Protein AF-A0A2D4KT71-F1 (afdb_monomer_lite)

pLDDT: mean 74.28, std 13.23, range [36.09, 89.0]

Sequence (122 aa):
SYTLTAFVELMDHGIVSWDTFSVAFIKKIASYVSKFQNDIAILQRSLAILESMVLNGHDLYQKVAQEITIGQLIPHLQGADQEIQTYTIAVINALFFKAPDDRRQEMANILAQKQLRGIILQ

Organism: NCBI:txid1970185

Secondary structure (DSSP, 8-state):
-HHHHHHHHHHHTTSS-GGGS-HHHHHHHHHHHH-TTS-HHHHHHHHHHHHHHHHH-HHHHHHHHHH--HHHHHHHHTSS-HHHHHHHHHHHHHHHHHS-HHHHHHHHHHHHHHTHHHHTT-

Foldseek 3Di:
DVVLVVVVVVVVVVPDDPVPDDLVVLLVLLVQLQDPPDDPVSNLSSLVVLLVQLQRDLVSLVSNCVSDPVVSLVVLCVDPDPSSVVSSVSNLVSNLVSDDPVVVVVNVVVCCVRPDVPDPPD

Radius of gyration: 14.53 Å; chains: 1; bounding box: 44×26×30 Å

Structure (mmCIF, N/CA/C/O backbone):
data_AF-A0A2D4KT71-F1
#
_entry.id   AF-A0A2D4KT71-F1
#
loop_
_atom_site.group_PDB
_atom_site.id
_atom_site.type_symbol
_atom_site.label_atom_id
_atom_site.label_alt_id
_atom_site.label_comp_id
_atom_site.label_asym_id
_atom_site.label_entity_id
_atom_site.label_seq_id
_atom_site.pdbx_PDB_ins_code
_atom_site.Cartn_x
_atom_site.Cartn_y
_atom_site.Cartn_z
_atom_site.occupancy
_atom_site.B_iso_or_equiv
_atom_site.auth_seq_id
_atom_site.auth_comp_id
_atom_site.auth_asym_id
_atom_site.auth_atom_id
_atom_site.pdbx_PDB_model_num
ATOM 1 N N . SER A 1 1 ? 12.245 9.841 7.913 1.00 49.88 1 SER A N 1
ATOM 2 C CA . SER A 1 1 ? 11.353 10.587 7.001 1.00 49.88 1 SER A CA 1
ATOM 3 C C . SER A 1 1 ? 12.083 10.993 5.717 1.00 49.88 1 SER A C 1
ATOM 5 O O . SER A 1 1 ? 11.786 10.415 4.683 1.00 49.88 1 SER A O 1
ATOM 7 N N . TYR A 1 2 ? 13.113 11.851 5.765 1.00 48.25 2 TYR A N 1
ATOM 8 C CA . TYR A 1 2 ? 13.846 12.328 4.572 1.00 48.25 2 TYR A CA 1
ATOM 9 C C . TYR A 1 2 ? 14.510 11.243 3.707 1.00 48.25 2 TYR A C 1
ATOM 11 O O . TYR A 1 2 ? 14.456 11.320 2.485 1.00 48.25 2 TYR A O 1
ATOM 19 N N . THR A 1 3 ? 15.057 10.190 4.317 1.00 58.66 3 THR A N 1
ATOM 20 C CA . THR A 1 3 ? 15.705 9.088 3.584 1.00 58.66 3 THR A CA 1
ATOM 21 C C . THR A 1 3 ? 14.736 8.317 2.688 1.00 58.66 3 THR A C 1
ATOM 23 O O . THR A 1 3 ? 15.142 7.834 1.645 1.00 58.66 3 THR A O 1
ATOM 26 N N . LEU A 1 4 ? 13.455 8.218 3.065 1.00 54.91 4 LEU A N 1
ATOM 27 C CA . LEU A 1 4 ? 12.444 7.529 2.257 1.00 54.91 4 LEU A CA 1
ATOM 28 C C . LEU A 1 4 ? 11.962 8.399 1.088 1.00 54.91 4 LEU A C 1
ATOM 30 O O . LEU A 1 4 ? 11.667 7.849 0.038 1.00 54.91 4 LEU A O 1
ATOM 34 N N . THR A 1 5 ? 11.912 9.732 1.238 1.00 53.75 5 THR A N 1
ATOM 35 C CA . THR A 1 5 ? 11.549 10.634 0.124 1.00 53.75 5 THR A CA 1
ATOM 36 C C . THR A 1 5 ? 12.613 10.603 -0.968 1.00 53.75 5 THR A C 1
ATOM 38 O O . THR A 1 5 ? 12.299 10.267 -2.101 1.00 53.75 5 THR A O 1
ATOM 41 N N . ALA A 1 6 ? 13.874 10.870 -0.608 1.00 61.12 6 ALA A N 1
ATOM 42 C CA . ALA A 1 6 ? 14.974 10.920 -1.575 1.00 61.12 6 ALA A CA 1
ATOM 43 C C . ALA A 1 6 ? 15.170 9.580 -2.308 1.00 61.12 6 ALA A C 1
ATOM 45 O O . ALA A 1 6 ? 15.640 9.527 -3.438 1.00 61.12 6 ALA A O 1
ATOM 46 N N . PHE A 1 7 ? 14.796 8.482 -1.654 1.00 62.81 7 PHE A N 1
ATOM 47 C CA . PHE A 1 7 ? 14.873 7.142 -2.207 1.00 62.81 7 PHE A CA 1
ATOM 48 C C . PHE A 1 7 ? 13.765 6.843 -3.220 1.00 62.81 7 PHE A C 1
ATOM 50 O O . PHE A 1 7 ? 14.044 6.234 -4.246 1.00 62.81 7 PHE A O 1
ATOM 57 N N . VAL A 1 8 ? 12.531 7.296 -2.970 1.00 61.66 8 VAL A N 1
ATOM 58 C CA . VAL A 1 8 ? 11.440 7.199 -3.954 1.00 61.66 8 VAL A CA 1
ATOM 59 C C . VAL A 1 8 ? 11.779 8.020 -5.197 1.00 61.66 8 VAL A C 1
ATOM 61 O O . VAL A 1 8 ? 11.662 7.497 -6.296 1.00 61.66 8 VAL A O 1
ATOM 64 N N . GLU A 1 9 ? 12.301 9.238 -5.033 1.00 66.00 9 GLU A N 1
ATOM 65 C CA . GLU A 1 9 ? 12.718 10.093 -6.158 1.00 66.00 9 GLU A CA 1
ATOM 66 C C . GLU A 1 9 ? 13.830 9.443 -7.002 1.00 66.00 9 GLU A C 1
ATOM 68 O O . GLU A 1 9 ? 13.763 9.432 -8.229 1.00 66.00 9 GLU A O 1
ATOM 73 N N . LEU A 1 10 ? 14.828 8.825 -6.362 1.00 60.44 10 LEU A N 1
ATOM 74 C CA . LEU A 1 10 ? 15.901 8.094 -7.052 1.00 60.44 10 LEU A CA 1
ATOM 75 C C . LEU A 1 10 ? 15.395 6.891 -7.862 1.00 60.44 10 LEU A C 1
ATOM 77 O O . LEU A 1 10 ? 15.947 6.589 -8.923 1.00 60.44 10 LEU A O 1
ATOM 81 N N . MET A 1 11 ? 14.362 6.212 -7.363 1.00 62.28 11 MET A N 1
ATOM 82 C CA . MET A 1 11 ? 13.724 5.089 -8.049 1.00 62.28 11 MET A CA 1
ATOM 83 C C . MET A 1 11 ? 12.837 5.545 -9.208 1.00 62.28 11 MET A C 1
ATOM 85 O O . MET A 1 11 ? 12.836 4.908 -10.260 1.00 62.28 11 MET A O 1
ATOM 89 N N . ASP A 1 12 ? 12.126 6.659 -9.037 1.00 59.09 12 ASP A N 1
ATOM 90 C CA . ASP A 1 12 ? 11.226 7.229 -10.047 1.00 59.09 12 ASP A CA 1
ATOM 91 C C . ASP A 1 12 ? 11.999 7.769 -11.265 1.00 59.09 12 ASP A C 1
ATOM 93 O O . ASP A 1 12 ? 11.526 7.720 -12.398 1.00 59.09 12 ASP A O 1
ATOM 97 N N . HIS A 1 13 ? 13.257 8.176 -11.062 1.00 64.62 13 HIS A N 1
ATOM 98 C CA . HIS A 1 13 ? 14.178 8.545 -12.140 1.00 64.62 13 HIS A CA 1
ATOM 99 C C . HIS A 1 13 ? 14.701 7.356 -12.977 1.00 64.62 13 HIS A C 1
ATOM 101 O O . HIS A 1 13 ? 15.424 7.579 -13.950 1.00 64.62 13 HIS A O 1
ATOM 107 N N . GLY A 1 14 ? 14.366 6.103 -12.636 1.00 55.22 14 GLY A N 1
ATOM 108 C CA . GLY A 1 14 ? 14.696 4.918 -13.444 1.00 55.22 14 GLY A CA 1
ATOM 109 C C . GLY A 1 14 ? 16.179 4.522 -13.459 1.00 55.22 14 GLY A C 1
ATOM 110 O O . GLY A 1 14 ? 16.585 3.682 -14.259 1.00 55.22 14 GLY A O 1
ATOM 111 N N . ILE A 1 15 ? 17.000 5.107 -12.577 1.00 55.56 15 ILE A N 1
ATOM 112 C CA . ILE A 1 15 ? 18.447 4.837 -12.475 1.00 55.56 15 ILE A CA 1
ATOM 113 C C . ILE A 1 15 ? 18.716 3.465 -11.824 1.00 55.56 15 ILE A C 1
ATOM 115 O O . ILE A 1 15 ? 19.755 2.851 -12.062 1.00 55.56 15 ILE A O 1
ATOM 119 N N . VAL A 1 16 ? 17.773 2.956 -11.025 1.00 53.19 16 VAL A N 1
ATOM 120 C CA . VAL A 1 16 ? 17.878 1.678 -10.307 1.00 53.19 16 VAL A CA 1
ATOM 121 C C . VAL A 1 16 ? 16.657 0.821 -10.634 1.00 53.19 16 VAL A C 1
ATOM 123 O O . VAL A 1 16 ? 15.528 1.246 -10.404 1.00 53.19 16 VAL A O 1
ATOM 126 N N . SER A 1 17 ? 16.866 -0.398 -11.151 1.00 57.28 17 SER A N 1
ATOM 127 C CA . SER A 1 17 ? 15.747 -1.322 -11.370 1.00 57.28 17 SER A CA 1
ATOM 128 C C . SER A 1 17 ? 15.150 -1.739 -10.030 1.00 57.28 17 SER A C 1
ATOM 130 O O . SER A 1 17 ? 15.872 -2.142 -9.107 1.00 57.28 17 SER A O 1
ATOM 132 N N . TRP A 1 18 ? 13.821 -1.720 -9.950 1.00 62.72 18 TRP A N 1
ATOM 133 C CA . TRP A 1 18 ? 13.075 -2.297 -8.838 1.00 62.72 18 TRP A CA 1
ATOM 134 C C . TRP A 1 18 ? 13.382 -3.793 -8.627 1.00 62.72 18 TRP A C 1
ATOM 136 O O . TRP A 1 18 ? 13.162 -4.304 -7.532 1.00 62.72 18 TRP A O 1
ATOM 146 N N . ASP A 1 19 ? 13.975 -4.484 -9.608 1.00 56.47 19 ASP A N 1
ATOM 147 C CA . ASP A 1 19 ? 14.456 -5.871 -9.480 1.00 56.47 19 ASP A CA 1
ATOM 148 C C . ASP A 1 19 ? 15.608 -6.031 -8.480 1.00 56.47 19 ASP A C 1
ATOM 150 O O . ASP A 1 19 ? 15.790 -7.100 -7.895 1.00 56.47 19 ASP A O 1
ATOM 154 N N . THR A 1 20 ? 16.368 -4.960 -8.232 1.00 56.94 20 THR A N 1
ATOM 155 C CA . THR A 1 20 ? 17.450 -4.945 -7.233 1.00 56.94 20 THR A CA 1
ATOM 156 C C . THR A 1 20 ? 16.902 -4.961 -5.800 1.00 56.94 20 THR A C 1
ATOM 158 O O . THR A 1 20 ? 17.646 -5.187 -4.842 1.00 56.94 20 THR A O 1
ATOM 161 N N . PHE A 1 21 ? 15.594 -4.736 -5.619 1.00 59.88 21 PHE A N 1
ATOM 162 C CA . PHE A 1 21 ? 14.976 -4.771 -4.302 1.00 59.88 21 PHE A CA 1
ATOM 163 C C . PHE A 1 21 ? 14.798 -6.194 -3.811 1.00 59.88 21 PHE A C 1
ATOM 165 O O . PHE A 1 21 ? 14.047 -7.002 -4.360 1.00 59.88 21 PHE A O 1
ATOM 172 N N . SER A 1 22 ? 15.448 -6.477 -2.684 1.00 61.62 22 SER A N 1
ATOM 173 C CA . SER A 1 22 ? 15.248 -7.738 -1.987 1.00 61.62 22 SER A CA 1
ATOM 174 C C . SER A 1 22 ? 13.786 -7.890 -1.553 1.00 61.62 22 SER A C 1
ATOM 176 O O . SER A 1 22 ? 13.163 -6.967 -1.025 1.00 61.62 22 SER A O 1
ATOM 178 N N . VAL A 1 23 ? 13.258 -9.106 -1.689 1.00 66.62 23 VAL A N 1
ATOM 179 C CA . VAL A 1 23 ? 11.959 -9.515 -1.123 1.00 66.62 23 VAL A CA 1
ATOM 180 C C . VAL A 1 23 ? 11.871 -9.172 0.374 1.00 66.62 23 VAL A C 1
ATOM 182 O O . VAL A 1 23 ? 10.796 -8.874 0.886 1.00 66.62 23 VAL A O 1
ATOM 185 N N . ALA A 1 24 ? 13.011 -9.143 1.074 1.00 72.69 24 ALA A N 1
ATOM 186 C CA . ALA A 1 24 ? 13.106 -8.731 2.470 1.00 72.69 24 ALA A CA 1
ATOM 187 C C . ALA A 1 24 ? 12.687 -7.267 2.708 1.00 72.69 24 ALA A C 1
ATOM 189 O O . ALA A 1 24 ? 12.094 -6.972 3.746 1.00 72.69 24 ALA A O 1
ATOM 190 N N . PHE A 1 25 ? 12.944 -6.356 1.763 1.00 78.25 25 PHE A N 1
ATOM 191 C CA . PHE A 1 25 ? 12.481 -4.971 1.858 1.00 78.25 25 PHE A CA 1
ATOM 192 C C . PHE A 1 25 ? 10.960 -4.884 1.714 1.00 78.25 25 PHE A C 1
ATOM 194 O O . PHE A 1 25 ? 10.310 -4.281 2.562 1.00 78.25 25 PHE A O 1
ATOM 201 N N . ILE A 1 26 ? 10.384 -5.564 0.715 1.00 79.44 26 ILE A N 1
ATOM 202 C CA . ILE A 1 26 ? 8.925 -5.623 0.509 1.00 79.44 26 ILE A CA 1
ATOM 203 C C . ILE A 1 26 ? 8.237 -6.178 1.762 1.00 79.44 26 ILE A C 1
ATOM 205 O O . ILE A 1 26 ? 7.323 -5.550 2.291 1.00 79.44 26 ILE A O 1
ATOM 209 N N . LYS A 1 27 ? 8.757 -7.284 2.311 1.00 82.25 27 LYS A N 1
ATOM 210 C CA . LYS A 1 27 ? 8.319 -7.863 3.591 1.00 82.25 27 LYS A CA 1
ATOM 211 C C . LYS A 1 27 ? 8.347 -6.858 4.737 1.00 82.25 27 LYS A C 1
ATOM 213 O O . LYS A 1 27 ? 7.414 -6.786 5.534 1.00 82.25 27 LYS A O 1
ATOM 218 N N . LYS A 1 28 ? 9.417 -6.067 4.834 1.00 82.75 28 LYS A N 1
ATOM 219 C CA . LYS A 1 28 ? 9.557 -5.050 5.879 1.00 82.75 28 LYS A CA 1
ATOM 220 C C . LYS A 1 28 ? 8.495 -3.959 5.733 1.00 82.75 28 LYS A C 1
ATOM 222 O O . LYS A 1 28 ? 7.835 -3.651 6.721 1.00 82.75 28 LYS A O 1
ATOM 227 N N . ILE A 1 29 ? 8.295 -3.435 4.524 1.00 84.06 29 ILE A N 1
ATOM 228 C CA . ILE A 1 29 ? 7.281 -2.409 4.242 1.00 84.06 29 ILE A CA 1
ATOM 229 C C . ILE A 1 29 ? 5.868 -2.942 4.508 1.00 84.06 29 ILE A C 1
ATOM 231 O O . ILE A 1 29 ? 5.100 -2.312 5.233 1.00 84.06 29 ILE A O 1
ATOM 235 N N . ALA A 1 30 ? 5.559 -4.151 4.042 1.00 84.25 30 ALA A N 1
ATOM 236 C CA . ALA A 1 30 ? 4.297 -4.824 4.335 1.00 84.25 30 ALA A CA 1
ATOM 237 C C . ALA A 1 30 ? 4.060 -5.017 5.840 1.00 84.25 30 ALA A C 1
ATOM 239 O O . ALA A 1 30 ? 2.954 -4.801 6.337 1.00 84.25 30 ALA A O 1
ATOM 240 N N . SER A 1 31 ? 5.114 -5.336 6.599 1.00 83.69 31 SER A N 1
ATOM 241 C CA . SER A 1 31 ? 5.027 -5.449 8.057 1.00 83.69 31 SER A CA 1
ATOM 242 C C . SER A 1 31 ? 4.712 -4.123 8.756 1.00 83.69 31 SER A C 1
ATOM 244 O O . SER A 1 31 ? 4.139 -4.131 9.846 1.00 83.69 31 SER A O 1
ATOM 246 N N . TYR A 1 32 ? 5.069 -2.983 8.151 1.00 82.38 32 TYR A N 1
ATOM 247 C CA . TYR A 1 32 ? 4.705 -1.676 8.695 1.00 82.38 32 TYR A CA 1
ATOM 248 C C . TYR A 1 32 ? 3.219 -1.378 8.503 1.00 82.38 32 TYR A C 1
ATOM 250 O O . TYR A 1 32 ? 2.615 -0.788 9.395 1.00 82.38 32 TYR A O 1
ATOM 258 N N . VAL A 1 33 ? 2.630 -1.844 7.398 1.00 81.25 33 VAL A N 1
ATOM 259 C CA . VAL A 1 33 ? 1.191 -1.713 7.129 1.00 81.25 33 VAL A CA 1
ATOM 260 C C . VAL A 1 33 ? 0.365 -2.664 7.996 1.00 81.25 33 VAL A C 1
ATOM 262 O O . VAL A 1 33 ? -0.710 -2.297 8.459 1.00 81.25 33 VAL A O 1
ATOM 265 N N . SER A 1 34 ? 0.856 -3.874 8.277 1.00 74.50 34 SER A N 1
ATOM 266 C CA . SER A 1 34 ? 0.125 -4.829 9.124 1.00 74.50 34 SER A CA 1
ATOM 267 C C . SER A 1 34 ? 0.149 -4.479 10.616 1.00 74.50 34 SER A C 1
ATOM 269 O O . SER A 1 34 ? -0.766 -4.848 11.356 1.00 74.50 34 SER A O 1
ATOM 271 N N . LYS A 1 35 ? 1.170 -3.751 11.082 1.00 71.00 35 LYS A N 1
ATOM 272 C CA . LYS A 1 35 ? 1.283 -3.304 12.475 1.00 71.00 35 LYS A CA 1
ATOM 273 C C . LYS A 1 35 ? 0.587 -1.954 12.677 1.00 71.00 35 LYS A C 1
ATOM 275 O O . LYS A 1 35 ? 1.150 -0.908 12.382 1.00 71.00 35 LYS A O 1
ATOM 280 N N . PHE A 1 36 ? -0.590 -1.989 13.301 1.00 59.47 36 PHE A N 1
ATOM 281 C CA . PHE A 1 36 ? -1.430 -0.829 13.656 1.00 59.47 36 PHE A CA 1
ATOM 282 C C . PHE A 1 36 ? -0.815 0.191 14.642 1.00 59.47 36 PHE A C 1
ATOM 284 O O . PHE A 1 36 ? -1.472 1.160 15.001 1.00 59.47 36 PHE A O 1
ATOM 291 N N . GLN A 1 37 ? 0.423 -0.012 15.105 1.00 57.59 37 GLN A N 1
ATOM 292 C CA . GLN A 1 37 ? 1.086 0.828 16.117 1.00 57.59 37 GLN A CA 1
ATOM 293 C C . GLN A 1 37 ? 2.237 1.682 15.565 1.00 57.59 37 GLN A C 1
ATOM 295 O O . GLN A 1 37 ? 3.026 2.222 16.339 1.00 57.59 37 GLN A O 1
ATOM 300 N N . ASN A 1 38 ? 2.383 1.781 14.244 1.00 60.47 38 ASN A N 1
ATOM 301 C CA . ASN A 1 38 ? 3.447 2.588 13.653 1.00 60.47 38 ASN A CA 1
ATOM 302 C C . ASN A 1 38 ? 3.036 4.056 13.497 1.00 60.47 38 ASN A C 1
ATOM 304 O O . ASN A 1 38 ? 1.863 4.374 13.325 1.00 60.47 38 ASN A O 1
ATOM 308 N N . ASP A 1 39 ? 4.040 4.932 13.526 1.00 79.12 39 ASP A N 1
ATOM 309 C CA . ASP A 1 39 ? 3.933 6.354 13.196 1.00 79.12 39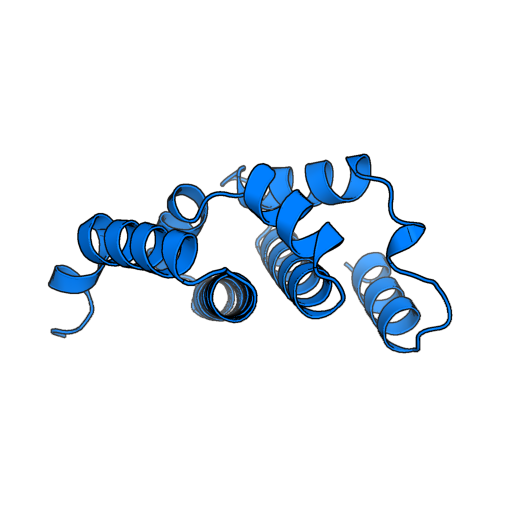 ASP A CA 1
ATOM 310 C C . ASP A 1 39 ? 3.183 6.546 11.862 1.00 79.12 39 ASP A C 1
ATOM 312 O O . ASP A 1 39 ? 3.510 5.898 10.860 1.00 79.12 39 ASP A O 1
ATOM 316 N N . ILE A 1 40 ? 2.188 7.437 11.855 1.00 78.75 40 ILE A N 1
ATOM 317 C CA . ILE A 1 40 ? 1.327 7.741 10.702 1.00 78.75 40 ILE A CA 1
ATOM 318 C C . ILE A 1 40 ? 2.187 8.076 9.477 1.00 78.75 40 ILE A C 1
ATOM 320 O O . ILE A 1 40 ? 1.946 7.555 8.388 1.00 78.75 40 ILE A O 1
ATOM 324 N N . ALA A 1 41 ? 3.273 8.833 9.661 1.00 83.38 41 ALA A N 1
ATOM 325 C CA . ALA A 1 41 ? 4.175 9.199 8.571 1.00 83.38 41 ALA A CA 1
ATOM 326 C C . ALA A 1 41 ? 4.914 7.988 7.965 1.00 83.38 41 ALA A C 1
ATOM 328 O O . ALA A 1 41 ? 5.249 7.982 6.776 1.00 83.38 41 ALA A O 1
ATOM 329 N N . ILE A 1 42 ? 5.194 6.951 8.764 1.00 82.62 42 ILE A N 1
ATOM 330 C CA . ILE A 1 42 ? 5.796 5.699 8.278 1.00 82.62 42 ILE A CA 1
ATOM 331 C C . ILE A 1 42 ? 4.755 4.888 7.510 1.00 82.62 42 ILE A C 1
ATOM 333 O O . ILE A 1 42 ? 5.080 4.345 6.451 1.00 82.62 42 ILE A O 1
ATOM 337 N N . LEU A 1 43 ? 3.522 4.820 8.014 1.00 84.00 43 LEU A N 1
ATOM 338 C CA . LEU A 1 43 ? 2.429 4.101 7.366 1.00 84.00 43 LEU A CA 1
ATOM 339 C C . LEU A 1 43 ? 2.105 4.703 5.992 1.00 84.00 43 LEU A C 1
ATOM 341 O O . LEU A 1 43 ? 2.099 3.970 5.005 1.00 84.00 43 LEU A O 1
ATOM 345 N N . GLN A 1 44 ? 1.954 6.028 5.905 1.00 84.12 44 GLN A N 1
ATOM 346 C CA . GLN A 1 44 ? 1.729 6.752 4.645 1.00 84.12 44 GLN A CA 1
ATOM 347 C C . GLN A 1 44 ? 2.805 6.442 3.604 1.00 84.12 44 GLN A C 1
ATOM 349 O O . GLN A 1 44 ? 2.506 6.0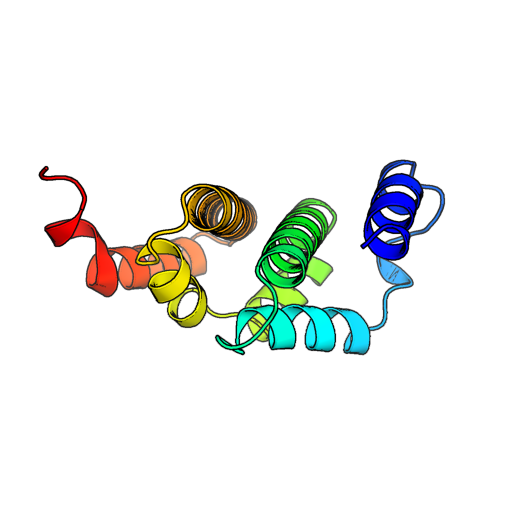23 2.488 1.00 84.12 44 GLN A O 1
ATOM 354 N N . ARG A 1 45 ? 4.081 6.579 3.987 1.00 85.50 45 ARG A N 1
ATOM 355 C CA . ARG A 1 45 ? 5.208 6.285 3.089 1.00 85.50 45 ARG A CA 1
ATOM 356 C C . ARG A 1 45 ? 5.246 4.822 2.680 1.00 85.50 45 ARG A C 1
ATOM 358 O O . ARG A 1 45 ? 5.571 4.525 1.538 1.00 85.50 45 ARG A O 1
ATOM 365 N N . SER A 1 46 ? 4.924 3.918 3.601 1.00 87.62 46 SER A N 1
ATOM 366 C CA . SER A 1 46 ? 4.876 2.485 3.314 1.00 87.62 46 SER A CA 1
ATOM 367 C C . SER A 1 46 ? 3.806 2.175 2.269 1.00 87.62 46 SER A C 1
ATOM 369 O O . SER A 1 46 ? 4.101 1.474 1.307 1.00 87.62 46 SER A O 1
ATOM 371 N N . LEU A 1 47 ? 2.605 2.743 2.413 1.00 88.00 47 LEU A N 1
ATOM 372 C CA . LEU A 1 47 ? 1.514 2.601 1.446 1.00 88.00 47 LEU A CA 1
ATOM 373 C C . LEU A 1 47 ? 1.905 3.161 0.071 1.00 88.00 47 LEU A C 1
ATOM 375 O O . LEU A 1 47 ? 1.803 2.439 -0.915 1.00 88.00 47 LEU A O 1
ATOM 379 N N . ALA A 1 48 ? 2.445 4.380 0.011 1.00 86.69 48 ALA A N 1
ATOM 380 C CA . ALA A 1 48 ? 2.888 4.985 -1.249 1.00 86.69 48 ALA A CA 1
ATOM 381 C C . ALA A 1 48 ? 3.966 4.141 -1.961 1.00 86.69 48 ALA A C 1
ATOM 383 O O . ALA A 1 48 ? 3.894 3.909 -3.163 1.00 86.69 48 ALA A O 1
ATOM 384 N N . ILE A 1 49 ? 4.939 3.605 -1.215 1.00 85.56 49 ILE A N 1
ATOM 385 C CA . ILE A 1 49 ? 5.976 2.725 -1.778 1.00 85.56 49 ILE A CA 1
ATOM 386 C C . ILE A 1 49 ? 5.361 1.440 -2.348 1.00 85.56 49 ILE A C 1
ATOM 388 O O . ILE A 1 49 ? 5.766 0.990 -3.419 1.00 85.56 49 ILE A O 1
ATOM 392 N N . LEU A 1 50 ? 4.396 0.839 -1.647 1.00 87.00 50 LEU A N 1
ATOM 393 C CA . LEU A 1 50 ? 3.724 -0.379 -2.109 1.00 87.00 50 LEU A CA 1
ATOM 394 C C . LEU A 1 50 ? 2.916 -0.131 -3.379 1.00 87.00 50 LEU A C 1
ATOM 396 O O . LEU A 1 50 ? 2.969 -0.952 -4.292 1.00 87.00 50 LEU A O 1
ATOM 400 N N . GLU A 1 51 ? 2.210 0.997 -3.451 1.00 88.00 51 GLU A N 1
ATOM 401 C CA . GLU A 1 51 ? 1.520 1.436 -4.663 1.00 88.00 51 GLU A CA 1
ATOM 402 C C . GLU A 1 51 ? 2.504 1.526 -5.834 1.00 88.00 51 GLU A C 1
ATOM 404 O O . GLU A 1 51 ? 2.322 0.843 -6.845 1.00 88.00 51 GLU A O 1
ATOM 409 N N . SER A 1 52 ? 3.599 2.279 -5.668 1.00 85.62 52 SER A N 1
ATOM 410 C CA . SER A 1 52 ? 4.632 2.404 -6.698 1.00 85.62 52 SER A CA 1
ATOM 411 C C . SER A 1 52 ? 5.187 1.040 -7.111 1.00 85.62 52 SER A C 1
ATOM 413 O O . SER A 1 52 ? 5.321 0.776 -8.303 1.00 85.62 52 SER A O 1
ATOM 415 N N . MET A 1 53 ? 5.472 0.135 -6.170 1.00 83.50 53 MET A N 1
ATOM 416 C CA . MET A 1 53 ? 5.962 -1.215 -6.484 1.00 83.50 53 MET A CA 1
ATOM 417 C C . MET A 1 53 ? 4.967 -2.015 -7.331 1.00 83.50 53 MET A C 1
ATOM 419 O O . MET A 1 53 ? 5.356 -2.639 -8.319 1.00 83.50 53 MET A O 1
ATOM 423 N N . VAL A 1 54 ? 3.685 -1.988 -6.964 1.00 86.06 54 VAL A N 1
ATOM 424 C CA . VAL A 1 54 ? 2.620 -2.691 -7.690 1.00 86.06 54 VAL A CA 1
ATOM 425 C C . VAL A 1 54 ? 2.488 -2.155 -9.119 1.00 86.06 54 VAL A C 1
ATOM 427 O O . VAL A 1 54 ? 2.394 -2.939 -10.070 1.00 86.06 54 VAL A O 1
ATOM 430 N N . LEU A 1 55 ? 2.529 -0.832 -9.289 1.00 84.38 55 LEU A N 1
ATOM 431 C CA . LEU A 1 55 ? 2.425 -0.190 -10.600 1.00 84.38 55 LEU A CA 1
ATOM 432 C C . LEU A 1 55 ? 3.650 -0.488 -11.480 1.00 84.38 55 LEU A C 1
ATOM 434 O O . LEU A 1 55 ? 3.487 -0.859 -12.646 1.00 84.38 55 LEU A O 1
ATOM 438 N N . ASN A 1 56 ? 4.856 -0.451 -10.906 1.00 81.31 56 ASN A N 1
ATOM 439 C CA . ASN A 1 56 ? 6.114 -0.614 -11.639 1.00 81.31 56 ASN A CA 1
ATOM 440 C C . ASN A 1 56 ? 6.317 -2.013 -12.252 1.00 81.31 56 ASN A C 1
ATOM 442 O O . A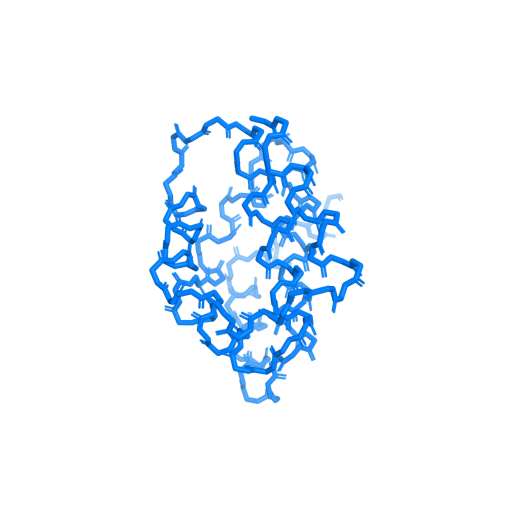SN A 1 56 ? 6.897 -2.118 -13.328 1.00 81.31 56 ASN A O 1
ATOM 446 N N . GLY A 1 57 ? 5.824 -3.100 -11.640 1.00 78.44 57 GLY A N 1
ATOM 447 C CA . GLY A 1 57 ? 6.125 -4.456 -12.136 1.00 78.44 57 GLY A CA 1
ATOM 448 C C . GLY A 1 57 ? 5.092 -5.519 -11.769 1.00 78.44 57 GLY A C 1
ATOM 449 O O . GLY A 1 57 ? 4.455 -5.440 -10.724 1.00 78.44 57 GLY A O 1
ATOM 450 N N . HIS A 1 58 ? 4.880 -6.513 -12.642 1.00 78.81 58 HIS A N 1
ATOM 451 C CA . HIS A 1 58 ? 3.961 -7.625 -12.340 1.00 78.81 58 HIS A CA 1
ATOM 452 C C . HIS A 1 58 ? 4.533 -8.558 -11.257 1.00 78.81 58 HIS A C 1
ATOM 454 O O . HIS A 1 58 ? 3.807 -8.971 -10.355 1.00 78.81 58 HIS A O 1
ATOM 460 N N . ASP A 1 59 ? 5.845 -8.812 -11.269 1.00 82.50 59 ASP A N 1
ATOM 461 C CA . ASP A 1 59 ? 6.511 -9.618 -10.235 1.00 82.50 59 ASP A CA 1
ATOM 462 C C . ASP A 1 59 ? 6.463 -8.957 -8.853 1.00 82.50 59 ASP A C 1
ATOM 464 O O . ASP A 1 59 ? 6.288 -9.623 -7.830 1.00 82.50 59 ASP A O 1
ATOM 468 N N . LEU A 1 60 ? 6.584 -7.628 -8.812 1.00 82.44 60 LEU A N 1
ATOM 469 C CA . LEU A 1 60 ? 6.441 -6.843 -7.587 1.00 82.44 60 LEU A CA 1
ATOM 470 C C . LEU A 1 60 ? 5.007 -6.888 -7.072 1.00 82.44 60 LEU A C 1
ATOM 472 O O . LEU A 1 60 ? 4.812 -7.122 -5.883 1.00 82.44 60 LEU A O 1
ATOM 476 N N . TYR A 1 61 ? 4.015 -6.753 -7.959 1.00 86.38 61 TYR A N 1
ATOM 477 C CA . TYR A 1 61 ? 2.612 -6.955 -7.604 1.00 86.38 61 TYR A CA 1
ATOM 478 C C . TYR A 1 61 ? 2.388 -8.320 -6.941 1.00 86.38 61 TYR A C 1
ATOM 480 O O . TYR A 1 61 ? 1.791 -8.374 -5.868 1.00 86.38 61 TYR A O 1
ATOM 488 N N . GLN A 1 62 ? 2.899 -9.411 -7.523 1.00 84.00 62 GLN A N 1
ATOM 489 C CA . GLN A 1 62 ? 2.730 -10.752 -6.949 1.00 84.00 62 GLN A CA 1
ATOM 490 C C . GLN A 1 62 ? 3.344 -10.853 -5.550 1.00 84.00 62 GLN A C 1
ATOM 492 O O . GLN A 1 62 ? 2.709 -11.386 -4.641 1.00 84.00 62 GLN A O 1
ATOM 497 N N . LYS A 1 63 ? 4.545 -10.294 -5.355 1.00 84.88 63 LYS A N 1
ATOM 498 C CA . LYS A 1 63 ? 5.208 -10.248 -4.043 1.00 84.88 63 LYS A CA 1
ATOM 499 C C . LYS A 1 63 ? 4.404 -9.422 -3.037 1.00 84.88 63 LYS A C 1
ATOM 501 O O . LYS A 1 63 ? 4.156 -9.888 -1.933 1.00 84.88 63 LYS A O 1
ATOM 506 N N . VAL A 1 64 ? 3.948 -8.228 -3.413 1.00 86.00 64 VAL A N 1
ATOM 507 C CA . VAL A 1 64 ? 3.150 -7.360 -2.532 1.00 86.00 64 VAL A CA 1
ATOM 508 C C . VAL A 1 64 ? 1.815 -8.014 -2.168 1.00 86.00 64 VAL A C 1
ATOM 510 O O . VAL A 1 64 ? 1.452 -8.028 -0.996 1.00 86.00 64 VAL A O 1
ATOM 513 N N . ALA A 1 65 ? 1.117 -8.610 -3.135 1.00 84.12 65 ALA A N 1
ATOM 514 C CA . ALA A 1 65 ? -0.160 -9.291 -2.917 1.00 84.12 65 ALA A CA 1
ATOM 515 C C . ALA A 1 65 ? -0.039 -10.558 -2.047 1.00 84.12 65 ALA A C 1
ATOM 517 O O . ALA A 1 65 ? -1.032 -10.997 -1.472 1.00 84.12 65 ALA A O 1
ATOM 518 N N . GLN A 1 66 ? 1.151 -11.162 -1.953 1.00 84.00 66 GLN A N 1
ATOM 519 C CA . GLN A 1 66 ? 1.426 -12.260 -1.018 1.00 84.00 66 GLN A CA 1
ATOM 520 C C . GLN A 1 66 ? 1.694 -11.764 0.408 1.00 84.00 66 GLN A C 1
ATOM 522 O O . GLN A 1 66 ? 1.352 -12.453 1.366 1.00 84.00 66 GLN A O 1
ATOM 527 N N . GLU A 1 67 ? 2.302 -10.587 0.555 1.00 84.94 67 GLU A N 1
ATOM 528 C CA . GLU A 1 67 ? 2.665 -10.030 1.862 1.00 84.94 67 GLU A CA 1
ATOM 529 C C . GLU A 1 67 ? 1.534 -9.222 2.509 1.00 84.94 67 GLU A C 1
ATOM 531 O O . GLU A 1 67 ? 1.447 -9.147 3.736 1.00 84.94 67 GLU A O 1
ATOM 536 N N . ILE A 1 68 ? 0.668 -8.608 1.699 1.00 83.88 68 ILE A N 1
ATOM 537 C CA . ILE A 1 68 ? -0.426 -7.750 2.155 1.00 83.88 68 ILE A CA 1
ATOM 538 C C . ILE A 1 68 ? -1.740 -8.268 1.605 1.00 83.88 68 ILE A C 1
ATOM 540 O O . ILE A 1 68 ? -1.906 -8.483 0.406 1.00 83.88 68 ILE A O 1
ATOM 544 N N . THR A 1 69 ? -2.717 -8.384 2.497 1.00 82.50 69 THR A N 1
ATOM 545 C CA . THR A 1 69 ? -4.089 -8.731 2.132 1.00 82.50 69 THR A CA 1
ATOM 546 C C . THR A 1 69 ? -4.994 -7.511 2.244 1.00 82.50 69 THR A C 1
ATOM 548 O O . THR A 1 69 ? -4.829 -6.682 3.139 1.00 82.50 69 THR A O 1
ATOM 551 N N . ILE A 1 70 ? -6.022 -7.427 1.392 1.00 79.81 70 ILE A N 1
ATOM 552 C CA . ILE A 1 70 ? -7.040 -6.363 1.487 1.00 79.81 70 ILE A CA 1
ATOM 553 C C . ILE A 1 70 ? -7.691 -6.336 2.879 1.00 79.81 70 ILE A C 1
ATOM 555 O O . ILE A 1 70 ? -8.008 -5.270 3.399 1.00 79.81 70 ILE A O 1
ATOM 559 N N . GLY A 1 71 ? -7.803 -7.494 3.539 1.00 77.69 71 GLY A N 1
ATOM 560 C CA . GLY A 1 71 ? -8.273 -7.603 4.920 1.00 77.69 71 GLY A CA 1
ATOM 561 C C . GLY A 1 71 ? -7.509 -6.733 5.925 1.00 77.69 71 GLY A C 1
ATOM 562 O O . GLY A 1 71 ? -8.126 -6.232 6.859 1.00 77.69 71 GLY A O 1
ATOM 563 N N . GLN A 1 72 ? -6.202 -6.532 5.725 1.00 78.62 72 GLN A N 1
ATOM 564 C CA . GLN A 1 72 ? -5.358 -5.678 6.570 1.00 78.62 72 GLN A CA 1
ATOM 565 C C . GLN A 1 72 ? -5.450 -4.194 6.204 1.00 78.62 72 GLN A C 1
ATOM 567 O O . GLN A 1 72 ? -5.141 -3.353 7.039 1.00 78.62 72 GLN A O 1
ATOM 572 N N . LEU A 1 73 ? -5.882 -3.874 4.982 1.00 81.25 73 LEU A N 1
ATOM 573 C CA . LEU A 1 73 ? -6.073 -2.503 4.504 1.00 81.25 73 LEU A CA 1
ATOM 574 C C . LEU A 1 73 ? -7.421 -1.917 4.950 1.00 81.25 73 LEU A C 1
ATOM 576 O O . LEU A 1 73 ? -7.537 -0.720 5.185 1.00 81.25 73 LEU A O 1
ATOM 580 N N . ILE A 1 74 ? -8.438 -2.758 5.146 1.00 80.12 74 ILE A N 1
ATOM 581 C CA . ILE A 1 74 ? -9.786 -2.320 5.544 1.00 80.12 74 ILE A CA 1
ATOM 582 C C . ILE A 1 74 ? -9.830 -1.495 6.840 1.00 80.12 74 ILE A C 1
ATOM 584 O O . ILE A 1 74 ? -10.492 -0.460 6.840 1.00 80.12 74 ILE A O 1
ATOM 588 N N . PRO A 1 75 ? -9.166 -1.876 7.945 1.00 79.88 75 PRO A N 1
ATOM 589 C CA . PRO A 1 75 ? -9.258 -1.083 9.160 1.00 79.88 75 PRO A CA 1
ATOM 590 C C . PRO A 1 75 ? -8.473 0.237 9.045 1.00 79.88 75 PRO A C 1
ATOM 592 O O . PRO A 1 75 ? -8.794 1.178 9.762 1.00 79.88 75 PRO A O 1
ATOM 595 N N . HIS A 1 76 ? -7.530 0.359 8.095 1.00 80.69 76 HIS A N 1
ATOM 596 C CA . HIS A 1 76 ? -6.906 1.645 7.742 1.00 80.69 76 HIS A CA 1
ATOM 597 C C . HIS A 1 76 ? -7.887 2.566 7.007 1.00 80.69 76 HIS A C 1
ATOM 599 O O . HIS A 1 76 ? -7.891 3.766 7.256 1.00 80.69 76 HIS A O 1
ATOM 605 N N . LEU A 1 77 ? -8.784 2.006 6.183 1.00 76.50 77 LEU A N 1
ATOM 606 C CA . LEU A 1 77 ? -9.898 2.755 5.583 1.00 76.50 77 LEU A CA 1
ATOM 607 C C . LEU A 1 77 ? -10.959 3.182 6.606 1.00 76.50 77 LEU A C 1
ATOM 609 O O . LEU A 1 77 ? -11.619 4.195 6.414 1.00 76.50 77 LEU A O 1
ATOM 613 N N . GLN A 1 78 ? -11.153 2.404 7.674 1.00 73.56 78 GLN A N 1
ATOM 614 C CA . GLN A 1 78 ? -12.076 2.742 8.769 1.00 73.56 78 GLN A CA 1
ATOM 615 C C . GLN A 1 78 ? -11.457 3.691 9.805 1.00 73.56 78 GLN A C 1
ATOM 617 O O . GLN A 1 78 ? -12.158 4.141 10.712 1.00 73.56 78 GLN A O 1
ATOM 622 N N . GLY A 1 79 ? -10.155 3.972 9.705 1.00 74.06 79 GLY A N 1
ATOM 623 C CA . GLY A 1 79 ? -9.465 4.913 10.580 1.00 74.06 79 GLY A CA 1
ATOM 624 C C . GLY A 1 79 ? -9.963 6.347 10.388 1.00 74.06 79 GLY A C 1
ATOM 625 O O . GLY A 1 79 ? -10.522 6.686 9.352 1.00 74.06 79 GLY A O 1
ATOM 626 N N . ALA A 1 80 ? -9.739 7.210 11.381 1.00 71.12 80 ALA A N 1
ATOM 627 C CA . ALA A 1 80 ? -10.167 8.614 11.336 1.00 71.12 80 ALA A CA 1
ATOM 628 C C . ALA A 1 80 ? -9.292 9.514 10.435 1.00 71.12 80 ALA A C 1
ATOM 630 O O . ALA A 1 80 ? -9.631 10.673 10.213 1.00 71.12 80 ALA A O 1
ATOM 631 N N . ASP A 1 81 ? -8.161 9.005 9.940 1.00 82.44 81 ASP A N 1
ATOM 632 C CA . ASP A 1 81 ? -7.166 9.784 9.202 1.00 82.44 81 ASP A CA 1
ATOM 633 C C . ASP A 1 81 ? -7.429 9.752 7.687 1.00 82.44 81 ASP A C 1
ATOM 635 O O . ASP A 1 81 ? -7.304 8.716 7.028 1.00 82.44 81 ASP A O 1
ATOM 639 N N . GLN A 1 82 ? -7.799 10.906 7.132 1.00 81.12 82 GLN A N 1
ATOM 640 C CA . GLN A 1 82 ? -8.189 11.052 5.729 1.00 81.12 82 GLN A CA 1
ATOM 641 C C . GLN A 1 82 ? -7.018 10.847 4.752 1.00 81.12 82 GLN A C 1
ATOM 643 O O . GLN A 1 82 ? -7.216 10.363 3.632 1.00 81.12 82 GLN A O 1
ATOM 648 N N . GLU A 1 83 ? -5.787 11.169 5.160 1.00 84.94 83 GLU A N 1
ATOM 649 C CA . GLU A 1 83 ? -4.610 10.926 4.324 1.00 84.94 83 GLU A CA 1
ATOM 650 C C . GLU A 1 83 ? -4.334 9.425 4.241 1.00 84.94 83 GLU A C 1
ATOM 652 O O . GLU A 1 83 ? -4.158 8.889 3.145 1.00 84.94 83 GLU A O 1
ATOM 657 N N . ILE A 1 84 ? -4.381 8.716 5.375 1.00 85.00 84 ILE A N 1
ATOM 658 C CA . ILE A 1 84 ? -4.231 7.252 5.403 1.00 85.00 84 ILE A CA 1
ATOM 659 C C . ILE A 1 84 ? -5.294 6.568 4.551 1.00 85.00 84 ILE A C 1
ATOM 661 O O . ILE A 1 84 ? -4.960 5.657 3.788 1.00 85.00 84 ILE A O 1
ATOM 665 N N . GLN A 1 85 ? -6.549 7.012 4.633 1.00 84.94 85 GLN A N 1
ATOM 666 C CA . GLN A 1 85 ? -7.616 6.501 3.774 1.00 84.94 85 GLN A CA 1
ATOM 667 C C . GLN A 1 85 ? -7.262 6.678 2.295 1.00 84.94 85 GLN A C 1
ATOM 669 O O . GLN A 1 85 ? -7.331 5.714 1.536 1.00 84.94 85 GLN A O 1
ATOM 674 N N . THR A 1 86 ? -6.810 7.871 1.897 1.00 87.50 86 THR A N 1
ATOM 675 C CA . THR A 1 86 ? -6.446 8.177 0.504 1.00 87.50 86 THR A CA 1
ATOM 676 C C . THR A 1 86 ? -5.320 7.271 -0.001 1.00 87.50 86 THR A C 1
ATOM 678 O O . THR A 1 86 ? -5.474 6.631 -1.042 1.00 87.50 86 THR A O 1
ATOM 681 N N . TYR A 1 87 ? -4.230 7.128 0.761 1.00 87.81 87 TYR A N 1
ATOM 682 C CA . TYR A 1 87 ? -3.128 6.225 0.401 1.00 87.81 87 TYR A CA 1
ATOM 683 C C . TYR A 1 87 ? -3.565 4.757 0.369 1.00 87.81 87 TYR A C 1
ATOM 685 O O . TYR A 1 87 ? -3.146 3.991 -0.496 1.00 87.81 87 TYR A O 1
ATOM 693 N N . THR A 1 88 ? -4.434 4.350 1.292 1.00 87.38 88 THR A N 1
ATOM 694 C CA . THR A 1 88 ? -4.947 2.978 1.336 1.00 87.38 88 THR A CA 1
ATOM 695 C C . THR A 1 88 ? -5.823 2.676 0.117 1.00 87.38 88 THR A C 1
ATOM 697 O O . THR A 1 88 ? -5.680 1.612 -0.487 1.00 87.38 88 THR A O 1
ATOM 700 N N . ILE A 1 89 ? -6.681 3.618 -0.292 1.00 86.69 89 ILE A N 1
ATOM 701 C CA . ILE A 1 89 ? -7.480 3.517 -1.522 1.00 86.69 89 ILE A CA 1
ATOM 702 C C . ILE A 1 89 ? -6.563 3.428 -2.745 1.00 86.69 89 ILE A C 1
ATOM 704 O O . ILE A 1 89 ? -6.801 2.586 -3.607 1.00 86.69 89 ILE A O 1
ATOM 708 N N . ALA A 1 90 ? -5.503 4.237 -2.810 1.00 88.88 90 ALA A N 1
ATOM 709 C CA . ALA A 1 90 ? -4.548 4.219 -3.917 1.00 88.88 90 ALA A CA 1
ATOM 710 C C . ALA A 1 90 ? -3.861 2.848 -4.065 1.00 88.88 90 ALA A C 1
ATOM 712 O O . ALA A 1 90 ? -3.862 2.266 -5.150 1.00 88.88 90 ALA A O 1
ATOM 713 N N . VAL A 1 91 ? -3.397 2.257 -2.956 1.00 88.69 91 VAL A N 1
ATOM 714 C CA . VAL A 1 91 ? -2.827 0.896 -2.945 1.00 88.69 91 VAL A CA 1
ATOM 715 C C . VAL A 1 91 ? -3.849 -0.148 -3.390 1.00 88.69 91 VAL A C 1
ATOM 717 O O . VAL A 1 91 ? -3.524 -1.015 -4.201 1.00 88.69 91 VAL A O 1
ATOM 720 N N . ILE A 1 92 ? -5.088 -0.079 -2.891 1.00 86.69 92 ILE A N 1
ATOM 721 C CA . ILE A 1 92 ? -6.158 -0.996 -3.308 1.00 86.69 92 ILE A CA 1
ATOM 722 C C . ILE A 1 92 ? -6.414 -0.854 -4.808 1.00 86.69 92 ILE A C 1
ATOM 724 O O . ILE A 1 92 ? -6.441 -1.861 -5.510 1.00 86.69 92 ILE A O 1
ATOM 728 N N . ASN A 1 93 ? -6.530 0.370 -5.319 1.00 86.25 93 ASN A N 1
ATOM 729 C CA . ASN A 1 93 ? -6.736 0.630 -6.740 1.00 86.25 93 ASN A CA 1
ATOM 730 C C . ASN A 1 93 ? -5.584 0.084 -7.587 1.00 86.25 93 ASN A C 1
ATOM 732 O O . ASN A 1 93 ? -5.839 -0.570 -8.594 1.00 86.25 93 ASN A O 1
ATOM 736 N N . ALA A 1 94 ? -4.334 0.276 -7.163 1.00 89.00 94 ALA A N 1
ATOM 737 C CA . ALA A 1 94 ? -3.169 -0.279 -7.845 1.00 89.00 94 ALA A CA 1
ATOM 738 C C . ALA A 1 94 ? -3.187 -1.818 -7.851 1.00 89.00 94 ALA A C 1
ATOM 740 O O . ALA A 1 94 ? -2.955 -2.440 -8.892 1.00 89.00 94 ALA A O 1
ATOM 741 N N . LEU A 1 95 ? -3.522 -2.443 -6.714 1.00 86.94 95 LEU A N 1
ATOM 742 C CA . LEU A 1 95 ? -3.678 -3.897 -6.608 1.00 86.94 95 LEU A CA 1
ATOM 743 C C . LEU A 1 95 ? -4.790 -4.411 -7.524 1.00 86.94 95 LEU A C 1
ATOM 745 O O . LEU A 1 95 ? -4.581 -5.408 -8.209 1.00 86.94 95 LEU A O 1
ATOM 749 N N . PHE A 1 96 ? -5.934 -3.728 -7.579 1.00 84.25 96 PHE A N 1
ATOM 750 C CA . PHE A 1 96 ? -7.037 -4.062 -8.481 1.00 84.25 96 PHE A CA 1
ATOM 751 C C . PHE A 1 96 ? -6.652 -3.901 -9.947 1.00 84.25 96 PHE A C 1
ATOM 753 O O . PHE A 1 96 ? -6.949 -4.777 -10.754 1.00 84.25 96 PHE A O 1
ATOM 760 N N . PHE A 1 97 ? -5.976 -2.806 -10.287 1.00 85.56 97 PHE A N 1
ATOM 761 C CA . PHE A 1 97 ? -5.562 -2.494 -11.649 1.00 85.56 97 PHE A CA 1
ATOM 762 C C . PHE A 1 97 ? -4.604 -3.553 -12.212 1.00 85.56 97 PHE A C 1
ATOM 764 O O . PHE A 1 97 ? -4.708 -3.928 -13.377 1.00 85.56 97 PHE A O 1
ATOM 771 N N . LYS A 1 98 ? -3.699 -4.075 -11.374 1.00 85.12 98 LYS A N 1
ATOM 772 C CA . LYS A 1 98 ? -2.755 -5.146 -11.743 1.00 85.12 98 LYS A CA 1
ATOM 773 C C . LYS A 1 98 ? -3.292 -6.563 -11.539 1.00 85.12 98 LYS A C 1
ATOM 775 O O . LYS A 1 98 ? -2.681 -7.503 -12.050 1.00 85.12 98 LYS A O 1
ATOM 780 N N . ALA A 1 99 ? -4.384 -6.741 -10.799 1.00 84.44 99 ALA A N 1
ATOM 781 C CA . ALA A 1 99 ? -4.933 -8.059 -10.517 1.00 84.44 99 ALA A CA 1
ATOM 782 C C . ALA A 1 99 ? -5.586 -8.690 -11.765 1.00 84.44 99 ALA A C 1
ATOM 784 O O . ALA A 1 99 ? -6.278 -8.003 -12.524 1.00 84.44 99 ALA A O 1
ATOM 785 N N . PRO A 1 100 ? -5.421 -10.008 -11.975 1.00 81.62 100 PRO A N 1
ATOM 786 C CA . PRO A 1 100 ? -6.204 -10.752 -12.961 1.00 81.62 100 PRO A CA 1
ATOM 787 C C . PRO A 1 100 ? -7.693 -10.813 -12.560 1.00 81.62 100 PRO A C 1
ATOM 789 O O . PRO A 1 100 ? -8.039 -10.546 -11.407 1.00 81.62 100 PRO A O 1
ATOM 792 N N . ASP A 1 101 ? -8.589 -11.089 -13.516 1.00 80.69 101 ASP A N 1
ATOM 793 C CA . ASP A 1 101 ? -10.049 -10.983 -13.320 1.00 80.69 101 ASP A CA 1
ATOM 794 C C . ASP A 1 101 ? -10.586 -11.868 -12.179 1.00 80.69 101 ASP A C 1
ATOM 796 O O . ASP A 1 101 ? -11.466 -11.450 -11.426 1.00 80.69 101 ASP A O 1
ATOM 800 N N . ASP A 1 102 ? -10.010 -13.055 -11.995 1.00 79.12 102 ASP A N 1
ATOM 801 C CA . ASP A 1 102 ? -10.304 -13.984 -10.899 1.00 79.12 102 ASP A CA 1
ATOM 802 C C . ASP A 1 102 ? -9.984 -13.376 -9.522 1.00 79.12 102 ASP A C 1
ATOM 804 O O . ASP A 1 102 ? -10.843 -13.337 -8.635 1.00 79.12 102 ASP A O 1
ATOM 808 N N . ARG A 1 103 ? -8.781 -12.811 -9.361 1.00 78.25 103 ARG A N 1
ATOM 809 C CA . ARG A 1 103 ? -8.388 -12.109 -8.131 1.00 78.25 103 ARG A CA 1
ATOM 810 C C . ARG A 1 103 ? -9.152 -10.811 -7.935 1.00 78.25 103 ARG A C 1
ATOM 812 O O . ARG A 1 103 ? -9.482 -10.492 -6.797 1.00 78.25 103 ARG A O 1
ATOM 819 N N . ARG A 1 104 ? -9.457 -10.064 -9.002 1.00 80.50 104 ARG A N 1
ATOM 820 C CA . ARG A 1 104 ? -10.298 -8.858 -8.906 1.00 80.50 104 ARG A CA 1
ATOM 821 C C . ARG A 1 104 ? -11.665 -9.202 -8.337 1.00 80.50 104 ARG A C 1
ATOM 823 O O . ARG A 1 104 ? -12.141 -8.483 -7.463 1.00 80.50 104 ARG A O 1
ATOM 830 N N . GLN A 1 105 ? -12.268 -10.306 -8.774 1.00 78.44 105 GLN A N 1
ATOM 831 C CA . GLN A 1 105 ? -13.554 -10.751 -8.247 1.00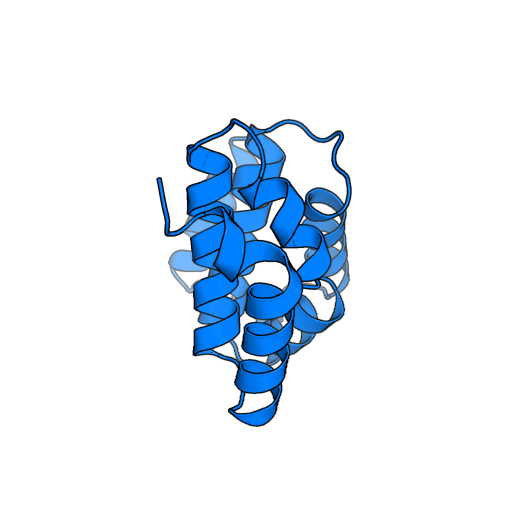 78.44 105 GLN A CA 1
ATOM 832 C C . GLN A 1 105 ? -13.456 -11.132 -6.764 1.00 78.44 105 GLN A C 1
ATOM 834 O O . GLN A 1 105 ? -14.308 -10.732 -5.974 1.00 78.44 105 GLN A O 1
ATOM 839 N N . GLU A 1 106 ? -12.409 -11.854 -6.360 1.00 80.31 106 GLU A N 1
ATOM 840 C CA . GLU A 1 106 ? -12.172 -12.207 -4.954 1.00 80.31 106 GLU A CA 1
ATOM 841 C C . GLU A 1 106 ? -11.948 -10.963 -4.079 1.00 80.31 106 GLU A C 1
ATOM 843 O O . GLU A 1 106 ? -12.585 -10.801 -3.037 1.00 80.31 106 GLU A O 1
ATOM 848 N N . MET A 1 107 ? -11.109 -10.033 -4.536 1.00 77.25 107 MET A N 1
ATOM 849 C CA . MET A 1 107 ? -10.856 -8.752 -3.877 1.00 77.25 107 MET A CA 1
ATOM 850 C C . MET A 1 107 ? -12.134 -7.911 -3.764 1.00 77.25 107 MET A C 1
ATOM 852 O O . MET A 1 107 ? -12.416 -7.359 -2.697 1.00 77.25 107 MET A O 1
ATOM 856 N N . ALA A 1 108 ? -12.936 -7.849 -4.832 1.00 76.25 108 ALA A N 1
ATOM 857 C CA . ALA A 1 108 ? -14.214 -7.142 -4.848 1.00 76.25 108 ALA A CA 1
ATOM 858 C C . ALA A 1 108 ? -15.203 -7.785 -3.878 1.00 76.25 108 ALA A C 1
ATOM 860 O O . ALA A 1 108 ? -15.884 -7.073 -3.14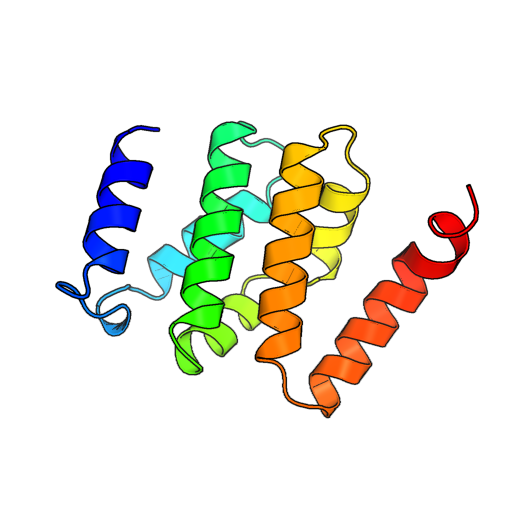7 1.00 76.25 108 ALA A O 1
ATOM 861 N N . ASN A 1 109 ? -15.232 -9.116 -3.805 1.00 77.75 109 ASN A N 1
ATOM 862 C CA . ASN A 1 109 ? -16.060 -9.844 -2.853 1.00 77.75 109 ASN A CA 1
ATOM 863 C C . ASN A 1 109 ? -15.627 -9.567 -1.407 1.00 77.75 109 ASN A C 1
ATOM 865 O O . ASN A 1 109 ? -16.489 -9.343 -0.565 1.00 77.75 109 ASN A O 1
ATOM 869 N N . ILE A 1 110 ? -14.324 -9.516 -1.106 1.00 74.50 110 ILE A N 1
ATOM 870 C CA . ILE A 1 110 ? -13.815 -9.192 0.239 1.00 74.50 110 ILE A CA 1
ATOM 871 C C . ILE A 1 110 ? -14.182 -7.755 0.633 1.00 74.50 110 ILE A C 1
ATOM 873 O O . ILE A 1 110 ? -14.660 -7.531 1.747 1.00 74.50 110 ILE A O 1
ATOM 877 N N . LEU A 1 111 ? -14.006 -6.787 -0.273 1.00 71.00 111 LEU A N 1
ATOM 878 C CA . LEU A 1 111 ? -14.421 -5.397 -0.050 1.00 71.00 111 LEU A CA 1
ATOM 879 C C . LEU A 1 111 ? -15.943 -5.272 0.093 1.00 71.00 111 LEU A C 1
ATOM 881 O O . LEU A 1 111 ? -16.428 -4.569 0.979 1.00 71.00 111 LEU A O 1
ATOM 885 N N . ALA A 1 112 ? -16.708 -5.988 -0.730 1.00 68.00 112 ALA A N 1
ATOM 886 C CA . ALA A 1 112 ? -18.164 -5.978 -0.688 1.00 68.00 112 ALA A CA 1
ATOM 887 C C . ALA A 1 112 ? -18.717 -6.621 0.586 1.00 68.00 112 ALA A C 1
ATOM 889 O O . ALA A 1 112 ? -19.632 -6.073 1.198 1.00 68.00 112 ALA A O 1
ATOM 890 N N . GLN A 1 113 ? -18.130 -7.739 1.020 1.00 65.38 113 GLN A N 1
ATOM 891 C CA . GLN A 1 113 ? -18.492 -8.426 2.259 1.00 65.38 113 GLN A CA 1
ATOM 892 C C . GLN A 1 113 ? -18.144 -7.604 3.500 1.00 65.38 113 GLN A C 1
ATOM 894 O O . GLN A 1 113 ? -18.880 -7.663 4.483 1.00 65.38 113 GLN A O 1
ATOM 899 N N . LYS A 1 114 ? -17.035 -6.853 3.479 1.00 63.16 114 LYS A N 1
ATOM 900 C CA . LYS A 1 114 ? -16.540 -6.136 4.663 1.00 63.16 114 LYS A CA 1
ATOM 901 C C . LYS A 1 114 ? -16.891 -4.643 4.720 1.00 63.16 114 LYS A C 1
ATOM 903 O O . LYS A 1 114 ? -16.862 -4.107 5.823 1.00 63.16 114 LYS A O 1
ATOM 908 N N . GLN A 1 115 ? -17.217 -3.962 3.612 1.00 56.66 115 GLN A N 1
ATOM 909 C CA . GLN A 1 115 ? -17.413 -2.498 3.623 1.00 56.66 115 GLN A CA 1
ATOM 910 C C . GLN A 1 115 ? -18.551 -1.900 2.772 1.00 56.66 115 GLN A C 1
ATOM 912 O O . GLN A 1 115 ? -19.009 -0.810 3.114 1.00 56.66 115 GLN A O 1
ATOM 917 N N . LEU A 1 116 ? -19.074 -2.529 1.714 1.00 48.22 116 LEU A N 1
ATOM 918 C CA . LEU A 1 116 ? -19.923 -1.756 0.779 1.00 48.22 116 LEU A CA 1
ATOM 919 C C . LEU A 1 116 ? -21.369 -1.481 1.220 1.00 48.22 116 LEU A C 1
ATOM 921 O O . LEU A 1 116 ? -21.986 -0.571 0.674 1.00 48.22 116 LEU A O 1
ATOM 925 N N . ARG A 1 117 ? -21.927 -2.180 2.219 1.00 47.00 117 ARG A N 1
ATOM 926 C CA . ARG A 1 117 ? -23.274 -1.830 2.723 1.00 47.00 117 ARG A CA 1
ATOM 927 C C . ARG A 1 117 ? -23.298 -0.690 3.745 1.00 47.00 117 ARG A C 1
ATOM 929 O O . ARG A 1 117 ? -24.374 -0.161 3.990 1.00 47.00 117 ARG A O 1
ATOM 936 N N . GLY A 1 118 ? -22.160 -0.320 4.335 1.00 42.94 118 GLY A N 1
ATOM 937 C CA . GLY A 1 118 ? -22.121 0.664 5.424 1.00 42.94 118 GLY A CA 1
ATOM 938 C C . GLY A 1 118 ? -21.731 2.084 5.012 1.00 42.94 118 GLY A C 1
ATOM 939 O O . GLY A 1 118 ? -22.217 3.028 5.617 1.00 42.94 118 GLY A O 1
ATOM 940 N N . ILE A 1 119 ? -20.863 2.246 4.004 1.00 46.88 119 ILE A N 1
ATOM 941 C CA . ILE A 1 119 ? -20.151 3.522 3.777 1.00 46.88 119 ILE A CA 1
ATOM 942 C C . ILE A 1 119 ? -20.719 4.341 2.599 1.00 46.88 119 ILE A C 1
ATOM 944 O O . ILE A 1 119 ? -20.572 5.553 2.585 1.00 46.88 119 ILE A O 1
ATOM 948 N N . I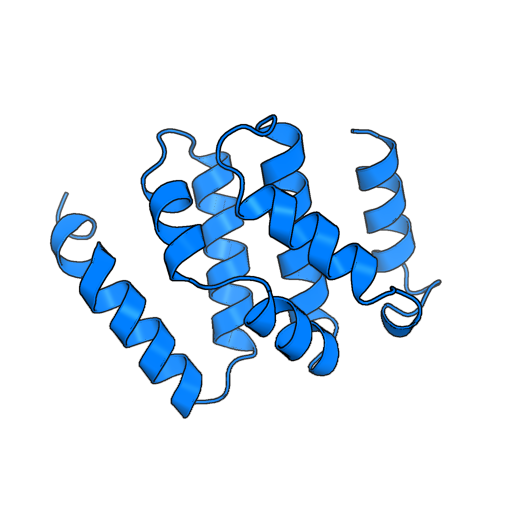LE A 1 120 ? -21.425 3.731 1.636 1.00 41.66 120 ILE A N 1
ATOM 949 C CA . ILE A 1 120 ? -21.973 4.455 0.461 1.00 41.66 120 ILE A CA 1
ATOM 950 C C . ILE A 1 120 ? -23.316 5.170 0.755 1.00 41.66 120 ILE A C 1
ATOM 952 O O . ILE A 1 120 ? -23.817 5.911 -0.083 1.00 41.66 120 ILE A O 1
ATOM 956 N N . LEU A 1 121 ? -23.912 4.982 1.940 1.00 36.09 121 LEU A N 1
ATOM 957 C CA . LEU A 1 121 ? -25.252 5.493 2.286 1.00 36.09 121 LEU A CA 1
ATOM 958 C C . LEU A 1 121 ? -25.282 6.636 3.326 1.00 36.09 121 LEU A C 1
ATOM 960 O O . LEU A 1 121 ? -26.346 6.878 3.896 1.00 36.09 121 LEU A O 1
ATOM 964 N N . GLN A 1 122 ? -24.178 7.354 3.563 1.00 36.91 122 GLN A N 1
ATOM 965 C CA . GLN A 1 122 ? -24.202 8.615 4.328 1.00 36.91 122 GLN A CA 1
ATOM 966 C C . GLN A 1 122 ? -23.754 9.812 3.499 1.00 36.91 122 GLN A C 1
ATOM 968 O O . GLN A 1 122 ? -22.754 9.676 2.764 1.00 36.91 122 GLN A O 1
#

InterPro domains:
  IPR024574 ELMO, armadillo-like helical domain [PF11841] (2-122)